Protein AF-A0A930DS20-F1 (afdb_monomer_lite)

InterPro domains:
  IPR003761 Exonuclease VII, small subunit [PF02609] (56-101)
  IPR037004 Exonuclease VII, small subunit superfamily [G3DSA:1.10.287.1040] (45-109)
  IPR037004 Exonuclease VII, small subunit superfamily [SSF116842] (46-108)

Sequence (109 aa):
MIEGKDEMPALGKDGQIEFASKENAGKPEKKVKAEKVENSEKNEKSDKKKDLSEIFTDLDSLLQKMEGEESLEKSFAIYEKAVALLKEANSSIDRIEKQVRILDGEEGK

Radius of gyration: 30.23 Å; chains: 1; bounding box: 46×56×97 Å

Organism: NCBI:txid1501329

Structure (mmCIF, N/CA/C/O backbone):
data_AF-A0A930DS20-F1
#
_entry.id   AF-A0A930DS20-F1
#
loop_
_atom_site.group_PDB
_atom_site.id
_atom_site.type_symbol
_atom_site.label_atom_id
_atom_site.label_alt_id
_atom_site.label_comp_id
_atom_site.label_asym_id
_atom_site.label_entity_id
_atom_site.label_seq_id
_atom_site.pdbx_PDB_ins_code
_atom_site.Cartn_x
_atom_site.Cartn_y
_atom_site.Cartn_z
_atom_site.occupancy
_atom_site.B_iso_or_equiv
_atom_site.auth_seq_id
_atom_site.auth_comp_id
_atom_site.auth_asym_id
_atom_site.auth_atom_id
_atom_site.pdbx_PDB_model_num
ATOM 1 N N . MET A 1 1 ? -14.203 -8.789 73.555 1.00 38.97 1 MET A N 1
ATOM 2 C CA . MET A 1 1 ? -13.373 -9.009 72.351 1.00 38.97 1 MET A CA 1
ATOM 3 C C . MET A 1 1 ? -14.346 -9.137 71.184 1.00 38.97 1 MET A C 1
ATOM 5 O O . MET A 1 1 ? -15.207 -9.996 71.270 1.00 38.97 1 MET A O 1
ATOM 9 N N . ILE A 1 2 ? -14.518 -8.052 70.416 1.00 44.81 2 ILE A N 1
ATOM 10 C CA . ILE A 1 2 ? -14.061 -7.894 69.011 1.00 44.81 2 ILE A CA 1
ATOM 11 C C . ILE A 1 2 ? -14.860 -8.843 68.092 1.00 44.81 2 ILE A C 1
ATOM 13 O O . ILE A 1 2 ? -14.646 -10.045 68.139 1.00 44.81 2 ILE A O 1
ATOM 17 N N . GLU A 1 3 ? -15.980 -8.396 67.514 1.00 39.81 3 GLU A N 1
ATOM 18 C CA . GLU A 1 3 ? -16.103 -7.755 66.180 1.00 39.81 3 GLU A CA 1
ATOM 19 C C . GLU A 1 3 ? -15.699 -8.647 64.992 1.00 39.81 3 GLU A C 1
ATOM 21 O O . GLU A 1 3 ? -14.528 -8.973 64.837 1.00 39.81 3 GLU A O 1
ATOM 26 N N . GLY A 1 4 ? -16.698 -8.947 64.148 1.00 51.59 4 GLY A N 1
ATOM 27 C CA . GLY A 1 4 ? -16.670 -8.846 62.681 1.00 51.59 4 GLY A CA 1
ATOM 28 C C . GLY A 1 4 ? -15.645 -9.651 61.875 1.00 51.59 4 GLY A C 1
ATOM 29 O O . GLY A 1 4 ? -14.443 -9.493 62.059 1.00 51.59 4 GLY A O 1
ATOM 30 N N . LYS A 1 5 ? -16.155 -10.416 60.897 1.00 47.44 5 LYS A N 1
ATOM 31 C CA . LYS A 1 5 ? -15.617 -10.662 59.534 1.00 47.44 5 LYS A CA 1
ATOM 32 C C . LYS A 1 5 ? -16.480 -11.768 58.911 1.00 47.44 5 LYS A C 1
ATOM 34 O O . LYS A 1 5 ? -16.469 -12.886 59.401 1.00 47.44 5 LYS A O 1
ATOM 39 N N . ASP A 1 6 ? -17.413 -11.473 58.005 1.00 53.69 6 ASP A N 1
ATOM 40 C CA . ASP A 1 6 ? -17.143 -11.256 56.574 1.00 53.69 6 ASP A CA 1
ATOM 41 C C . ASP A 1 6 ? -16.003 -12.150 56.074 1.00 53.69 6 ASP A C 1
ATOM 43 O O . ASP A 1 6 ? -14.865 -11.711 55.897 1.00 53.69 6 ASP A O 1
ATOM 47 N N . GLU A 1 7 ? -16.309 -13.435 55.885 1.00 42.12 7 GLU A N 1
ATOM 48 C CA . GLU A 1 7 ? -15.454 -14.324 55.107 1.00 42.12 7 GLU A CA 1
ATOM 49 C C . GLU A 1 7 ? -15.688 -14.056 53.617 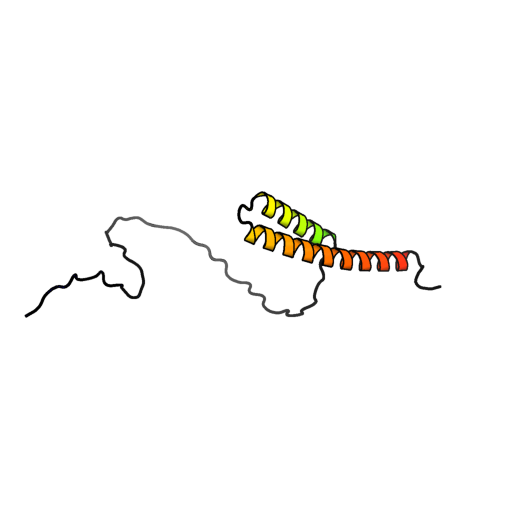1.00 42.12 7 GLU A C 1
ATOM 51 O O . GLU A 1 7 ? -16.741 -14.324 53.040 1.00 42.12 7 GLU A O 1
ATOM 56 N N . MET A 1 8 ? -14.667 -13.438 53.034 1.00 49.59 8 MET A N 1
ATOM 57 C CA . MET A 1 8 ? -14.536 -13.080 51.631 1.00 49.59 8 MET A CA 1
ATOM 58 C C . MET A 1 8 ? -14.396 -14.335 50.751 1.00 49.59 8 MET A C 1
ATOM 60 O O . MET A 1 8 ? -13.853 -15.346 51.205 1.00 49.59 8 MET A O 1
ATOM 64 N N . PRO A 1 9 ? -14.797 -14.277 49.468 1.00 52.38 9 PRO A N 1
ATOM 65 C CA . PRO A 1 9 ? -14.517 -15.346 48.517 1.00 52.38 9 PRO A CA 1
ATOM 66 C C . PRO A 1 9 ? -13.003 -15.557 48.362 1.00 52.38 9 PRO A C 1
ATOM 68 O O . PRO A 1 9 ? -12.250 -14.623 48.080 1.00 52.38 9 PRO A O 1
ATOM 71 N N . ALA A 1 10 ? -12.557 -16.803 48.526 1.00 49.06 10 ALA A N 1
ATOM 72 C CA . ALA A 1 10 ? -11.175 -17.195 48.289 1.00 49.06 10 ALA A CA 1
ATOM 73 C C . ALA A 1 10 ? -10.929 -17.423 46.788 1.00 49.06 10 ALA A C 1
ATOM 75 O O . ALA A 1 10 ? -11.528 -18.298 46.163 1.00 49.06 10 ALA A O 1
ATOM 76 N N . LEU A 1 11 ? -10.009 -16.639 46.224 1.00 41.69 11 LEU A N 1
ATOM 77 C CA . LEU A 1 11 ? -9.434 -16.833 44.894 1.00 41.69 11 LEU A CA 1
ATOM 78 C C . LEU A 1 11 ? -8.535 -18.080 44.895 1.00 41.69 11 LEU A C 1
ATOM 80 O O . LEU A 1 11 ? -7.451 -18.081 45.483 1.00 41.69 11 LEU A O 1
ATOM 84 N N . GLY A 1 12 ? -8.978 -19.138 44.215 1.00 51.06 12 GLY A N 1
ATOM 85 C CA . GLY A 1 12 ? -8.105 -20.233 43.794 1.00 51.06 12 GLY A CA 1
ATOM 86 C C . GLY A 1 12 ? -7.086 -19.731 42.768 1.00 51.06 12 GLY A C 1
ATOM 87 O O . GLY A 1 12 ? -7.400 -18.878 41.939 1.00 51.06 12 GLY A O 1
ATOM 88 N N . LYS A 1 13 ? -5.857 -20.248 42.824 1.00 54.00 13 LYS A N 1
ATOM 89 C CA . LYS A 1 13 ? -4.716 -19.751 42.033 1.00 54.00 13 LYS A CA 1
ATOM 90 C C . LYS A 1 13 ? -4.813 -19.987 40.521 1.00 54.00 13 LYS A C 1
ATOM 92 O O . LYS A 1 13 ? -3.966 -19.477 39.798 1.00 54.00 13 LYS A O 1
ATOM 97 N N . ASP A 1 14 ? -5.870 -20.640 40.040 1.00 61.28 14 ASP A N 1
ATOM 98 C CA . ASP A 1 14 ? -5.984 -21.031 38.632 1.00 61.28 14 ASP A CA 1
ATOM 99 C C . ASP A 1 14 ? -7.266 -20.493 37.961 1.00 61.28 14 ASP A C 1
ATOM 101 O O . ASP A 1 14 ? -7.591 -20.863 36.838 1.00 61.28 14 ASP A O 1
ATOM 105 N N . GLY A 1 15 ? -7.999 -19.590 38.626 1.00 58.50 15 GLY A N 1
ATOM 106 C CA . GLY A 1 15 ? -9.014 -18.749 37.976 1.00 58.50 15 GLY A CA 1
ATOM 107 C C . GLY A 1 15 ? -10.217 -19.456 37.333 1.00 58.50 15 GLY A C 1
ATOM 108 O O . GLY A 1 15 ? -10.905 -18.823 36.537 1.00 58.50 15 GLY A O 1
ATOM 109 N N . GLN A 1 16 ? -10.514 -20.718 37.664 1.00 54.88 16 GLN A N 1
ATOM 110 C CA . GLN A 1 16 ? -11.731 -21.401 37.206 1.00 54.88 16 GLN A CA 1
ATOM 111 C C . GLN A 1 16 ? -12.571 -21.907 38.378 1.00 54.88 16 GLN A C 1
ATOM 113 O O . GLN A 1 16 ? -12.089 -22.613 39.263 1.00 54.88 16 GLN A O 1
ATOM 118 N N . ILE A 1 17 ? -13.852 -21.539 38.347 1.00 45.81 17 ILE A N 1
ATOM 119 C CA . ILE A 1 17 ? -14.918 -22.116 39.161 1.00 45.81 17 ILE A CA 1
ATOM 120 C C . ILE A 1 17 ? -15.804 -22.886 38.180 1.00 45.81 17 ILE A C 1
ATOM 122 O O . ILE A 1 17 ? -16.611 -22.272 37.492 1.00 45.81 17 ILE A O 1
ATOM 126 N N . GLU A 1 18 ? -15.668 -24.210 38.102 1.00 39.03 18 GLU A N 1
ATOM 127 C CA . GLU A 1 18 ? -16.660 -25.057 37.433 1.00 39.03 18 GLU A CA 1
ATOM 128 C C . GLU A 1 18 ? -16.951 -26.318 38.250 1.00 39.03 18 GLU A C 1
ATOM 130 O O . GLU A 1 18 ? -16.062 -27.034 38.715 1.00 39.03 18 GLU A O 1
ATOM 135 N N . PHE A 1 19 ? -18.248 -26.542 38.456 1.00 42.25 19 PHE A N 1
ATOM 136 C CA . PHE A 1 19 ? -18.828 -27.615 39.247 1.00 42.25 19 PHE A CA 1
ATOM 137 C C . PHE A 1 19 ? -18.933 -28.890 38.403 1.00 42.25 19 PHE A C 1
ATOM 139 O O . PHE A 1 19 ? -19.590 -28.910 37.365 1.00 42.25 19 PHE A O 1
ATOM 146 N N . ALA A 1 20 ? -18.322 -29.980 38.864 1.00 40.09 20 ALA A N 1
ATOM 147 C CA . ALA A 1 20 ? -18.426 -31.280 38.213 1.00 40.09 20 ALA A CA 1
ATOM 148 C C . ALA A 1 20 ? -19.806 -31.928 38.447 1.00 40.09 20 ALA A C 1
ATOM 150 O O . ALA A 1 20 ? -20.276 -32.035 39.581 1.00 40.09 20 ALA A O 1
ATOM 151 N N . SER A 1 21 ? -20.428 -32.449 37.386 1.00 49.22 21 SER A N 1
ATOM 152 C CA . SER A 1 21 ? -21.496 -33.457 37.465 1.00 49.22 21 SER A CA 1
ATOM 153 C C . SER A 1 21 ? -21.379 -34.478 36.326 1.00 49.22 21 SER A C 1
ATOM 155 O O . SER A 1 21 ? -20.911 -34.172 35.233 1.00 49.22 21 SER A O 1
ATOM 157 N N . LYS A 1 22 ? -21.717 -35.727 36.660 1.00 40.00 22 LYS A N 1
ATOM 158 C CA . LYS A 1 22 ? -21.364 -37.004 36.012 1.00 40.00 22 LYS A CA 1
ATOM 159 C C . LYS A 1 22 ? -22.316 -37.450 34.877 1.00 40.00 22 LYS A C 1
ATOM 161 O O . LYS A 1 22 ? -23.522 -37.320 35.019 1.00 40.00 22 LYS A O 1
ATOM 166 N N . GLU A 1 23 ? -21.719 -38.146 33.892 1.00 34.50 23 GLU A N 1
ATOM 167 C CA . GLU A 1 23 ? -22.155 -39.418 33.249 1.00 34.50 23 GLU A CA 1
ATOM 168 C C . GLU A 1 23 ? -23.274 -39.449 32.170 1.00 34.50 23 GLU A C 1
ATOM 170 O O . GLU A 1 23 ? -24.454 -39.336 32.486 1.00 34.50 23 GLU A O 1
ATOM 175 N N . ASN A 1 24 ? -22.912 -39.788 30.911 1.00 33.56 24 ASN A N 1
ATOM 176 C CA . ASN A 1 24 ? -23.293 -41.059 30.241 1.00 33.56 24 ASN A CA 1
ATOM 177 C C . ASN A 1 24 ? -22.664 -41.278 28.830 1.00 33.56 24 ASN A C 1
ATOM 179 O O . ASN A 1 24 ? -22.735 -40.424 27.956 1.00 33.56 24 ASN A O 1
ATOM 183 N N . ALA A 1 25 ? -22.066 -42.470 28.676 1.00 33.81 25 ALA A N 1
ATOM 184 C CA . ALA A 1 25 ? -21.904 -43.397 27.534 1.00 33.81 25 ALA A CA 1
ATOM 185 C C . ALA A 1 25 ? -21.830 -42.964 26.036 1.00 33.81 25 ALA A C 1
ATOM 187 O O . ALA A 1 25 ? -22.776 -42.411 25.492 1.00 33.81 25 ALA A O 1
ATOM 188 N N . GLY A 1 26 ? -20.815 -43.499 25.311 1.00 31.36 26 GLY A N 1
ATOM 189 C CA . GLY A 1 26 ? -21.091 -44.242 24.054 1.00 31.36 26 GLY A CA 1
ATOM 190 C C . GLY A 1 26 ? -20.319 -43.997 22.728 1.00 31.36 26 GLY A C 1
ATOM 191 O O . GLY A 1 26 ? -20.980 -43.744 21.737 1.00 31.36 26 GLY A O 1
ATOM 192 N N . LYS A 1 27 ? -18.990 -44.251 22.676 1.00 38.38 27 LYS A N 1
ATOM 193 C CA . LYS A 1 27 ? -18.198 -44.939 21.588 1.00 38.38 27 LYS A CA 1
ATOM 194 C C . LYS A 1 27 ? -18.127 -44.357 20.119 1.00 38.38 27 LYS A C 1
ATOM 196 O O . LYS A 1 27 ? -18.841 -43.422 19.813 1.00 38.38 27 LYS A O 1
ATOM 201 N N . PRO A 1 28 ? -17.200 -44.815 19.221 1.00 47.06 28 PRO A N 1
ATOM 202 C CA . PRO A 1 28 ? -16.038 -44.038 18.725 1.00 47.06 28 PRO A CA 1
ATOM 203 C C . PRO A 1 28 ? -15.844 -44.072 17.170 1.00 47.06 28 PRO A C 1
ATOM 205 O O . PRO A 1 28 ? -16.766 -44.449 16.461 1.00 47.06 28 PRO A O 1
ATOM 208 N N . GLU A 1 29 ? -14.606 -43.798 16.690 1.00 29.38 29 GLU A N 1
ATOM 209 C CA . GLU A 1 29 ? -14.014 -44.022 15.330 1.00 29.38 29 GLU A CA 1
ATOM 210 C C . GLU A 1 29 ? -13.950 -42.752 14.431 1.00 29.38 29 GLU A C 1
ATOM 212 O O . GLU A 1 29 ? -14.931 -42.040 14.327 1.00 29.38 29 GLU A O 1
ATOM 217 N N . LYS A 1 30 ? -12.876 -42.338 13.721 1.00 35.72 30 LYS A N 1
ATOM 218 C CA . LYS A 1 30 ? -11.559 -42.896 13.337 1.00 35.72 30 LYS A CA 1
ATOM 219 C C . LYS A 1 30 ? -10.709 -41.799 12.634 1.00 35.72 30 LYS A C 1
ATOM 221 O O . LYS A 1 30 ? -11.238 -41.116 11.773 1.00 35.72 30 LYS A O 1
ATOM 226 N N . LYS A 1 31 ? -9.414 -41.707 13.006 1.00 35.53 31 LYS A N 1
ATOM 227 C CA . LYS A 1 31 ? -8.149 -41.431 12.243 1.00 35.53 31 LYS A CA 1
ATOM 228 C C . LYS A 1 31 ? -8.219 -40.518 10.987 1.00 35.53 31 LYS A C 1
ATOM 230 O O . LYS A 1 31 ? -9.055 -40.734 10.130 1.00 35.53 31 LYS A O 1
ATOM 235 N N . VAL A 1 32 ? -7.296 -39.575 10.745 1.00 39.28 32 VAL A N 1
ATOM 236 C CA . VAL A 1 32 ? -5.903 -39.772 10.250 1.00 39.28 32 VAL A CA 1
ATOM 237 C C . VAL A 1 32 ? -5.178 -38.400 10.301 1.00 39.28 32 VAL A C 1
ATOM 239 O O . VAL A 1 32 ? -5.665 -37.437 9.728 1.00 39.28 32 VAL A O 1
ATOM 242 N N . LYS A 1 33 ? -4.171 -38.203 11.168 1.00 38.06 33 LYS A N 1
ATOM 243 C CA . LYS A 1 33 ? -2.723 -38.028 10.872 1.00 38.06 33 LYS A CA 1
ATOM 244 C C . LYS A 1 33 ? -2.329 -37.477 9.484 1.00 38.06 33 LYS A C 1
ATOM 246 O O . LYS A 1 33 ? -2.310 -38.234 8.523 1.00 38.06 33 LYS A O 1
ATOM 251 N N . ALA A 1 34 ? -1.779 -36.264 9.443 1.00 38.88 34 ALA A N 1
ATOM 252 C CA . ALA A 1 34 ? -0.634 -35.952 8.584 1.00 38.88 34 ALA A CA 1
ATOM 253 C C . ALA A 1 34 ? 0.271 -34.935 9.292 1.00 38.88 34 ALA A C 1
ATOM 255 O O . ALA A 1 34 ? -0.164 -33.871 9.719 1.00 38.88 34 ALA A O 1
ATOM 256 N N . GLU A 1 35 ? 1.514 -35.353 9.472 1.00 31.67 35 GLU A N 1
ATOM 257 C CA . GLU A 1 35 ? 2.627 -34.666 10.111 1.00 31.67 35 GLU A CA 1
ATOM 258 C C . GLU A 1 35 ? 3.456 -33.969 9.018 1.00 31.67 35 GLU A C 1
ATOM 260 O O . GLU A 1 35 ? 3.568 -34.508 7.919 1.00 31.67 35 GLU A O 1
ATOM 265 N N . LYS A 1 36 ? 4.094 -32.849 9.386 1.00 33.41 36 LYS A N 1
ATOM 266 C CA . LYS A 1 36 ? 5.372 -32.341 8.854 1.00 33.41 36 LYS A CA 1
ATOM 267 C C . LYS A 1 36 ? 5.408 -31.863 7.396 1.00 33.41 36 LYS A C 1
ATOM 269 O O . LYS A 1 36 ? 5.421 -32.676 6.488 1.00 33.41 36 LYS A O 1
ATOM 274 N N . VAL A 1 37 ? 5.642 -30.558 7.207 1.00 37.00 37 VAL A N 1
ATOM 275 C CA . VAL A 1 37 ? 6.984 -30.069 6.820 1.00 37.00 37 VAL A CA 1
ATOM 276 C C . VAL A 1 37 ? 7.190 -28.657 7.386 1.00 37.00 37 VAL A C 1
ATOM 278 O O . VAL A 1 37 ? 6.680 -27.673 6.857 1.00 37.00 37 VAL A O 1
ATOM 281 N N . GLU A 1 38 ? 7.939 -28.566 8.483 1.00 38.59 38 GLU A N 1
ATOM 282 C CA . GLU A 1 38 ? 8.699 -27.362 8.819 1.00 38.59 38 GLU A CA 1
ATOM 283 C C . GLU A 1 38 ? 9.804 -27.217 7.769 1.00 38.59 38 GLU A C 1
ATOM 285 O O . GLU A 1 38 ? 10.618 -28.127 7.605 1.00 38.59 38 GLU A O 1
ATOM 290 N N . ASN A 1 39 ? 9.833 -26.091 7.059 1.00 36.78 39 ASN A N 1
ATOM 291 C CA . ASN A 1 39 ? 11.038 -25.647 6.374 1.00 36.78 39 ASN A CA 1
ATOM 292 C C . ASN A 1 39 ? 11.384 -24.252 6.883 1.00 36.78 39 ASN A C 1
ATOM 294 O O . ASN A 1 39 ? 10.909 -23.229 6.390 1.00 36.78 39 ASN A O 1
ATOM 298 N N . SER A 1 40 ? 12.169 -24.265 7.950 1.00 41.19 40 SER A N 1
ATOM 299 C CA . SER A 1 40 ? 12.963 -23.155 8.431 1.00 41.19 40 SER A CA 1
ATOM 300 C C . SER A 1 40 ? 14.072 -22.821 7.427 1.00 41.19 40 SER A C 1
ATOM 302 O O . SER A 1 40 ? 14.622 -23.704 6.779 1.00 41.19 40 SER A O 1
ATOM 304 N N . GLU A 1 41 ? 14.429 -21.536 7.408 1.0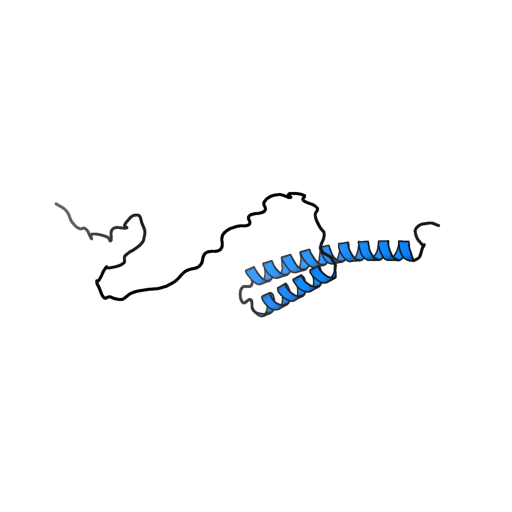0 43.19 41 GLU A N 1
ATOM 305 C CA . GLU A 1 41 ? 15.652 -20.955 6.837 1.00 43.19 41 GLU A CA 1
ATOM 306 C C . GLU A 1 41 ? 15.629 -20.576 5.346 1.00 43.19 41 GLU A C 1
ATOM 308 O O . GLU A 1 41 ? 16.186 -21.238 4.477 1.00 43.19 41 GLU A O 1
ATOM 313 N N . LYS A 1 42 ? 15.157 -19.349 5.089 1.00 34.94 42 LYS A N 1
ATOM 314 C CA . LYS A 1 42 ? 16.055 -18.354 4.486 1.00 34.94 42 LYS A CA 1
ATOM 315 C C . LYS A 1 42 ? 15.730 -16.951 4.994 1.00 34.94 42 LYS A C 1
ATOM 317 O O . LYS A 1 42 ? 14.898 -16.231 4.451 1.00 34.94 42 LYS A O 1
ATOM 322 N N . ASN A 1 43 ? 16.401 -16.582 6.082 1.00 39.91 43 ASN A N 1
ATOM 323 C CA . ASN A 1 43 ? 16.559 -15.200 6.510 1.00 39.91 43 ASN A CA 1
ATOM 324 C C . ASN A 1 43 ? 17.521 -14.513 5.533 1.00 39.91 43 ASN A C 1
ATOM 326 O O . ASN A 1 43 ? 18.711 -14.380 5.786 1.00 39.91 43 ASN A O 1
ATOM 330 N N . GLU A 1 44 ? 16.989 -14.125 4.382 1.00 39.00 44 GLU A N 1
ATOM 331 C CA . GLU A 1 44 ? 17.535 -13.044 3.582 1.00 39.00 44 GLU A CA 1
ATOM 332 C C . GLU A 1 44 ? 16.474 -11.952 3.640 1.00 39.00 44 GLU A C 1
ATOM 334 O O . GLU A 1 44 ? 15.472 -12.015 2.926 1.00 39.00 44 GLU A O 1
ATOM 339 N N . LYS A 1 45 ? 16.672 -10.958 4.519 1.00 39.72 45 LYS A N 1
ATOM 340 C CA . LYS A 1 45 ? 16.003 -9.651 4.432 1.00 39.72 45 LYS A CA 1
ATOM 341 C C . LYS A 1 45 ? 16.446 -8.961 3.139 1.00 39.72 45 LYS A C 1
ATOM 343 O O . LYS A 1 45 ? 17.150 -7.960 3.140 1.00 39.72 45 LYS A O 1
ATOM 348 N N . SER A 1 46 ? 16.069 -9.548 2.013 1.00 43.66 46 SER A N 1
ATOM 349 C CA . SER A 1 46 ? 15.765 -8.785 0.827 1.00 43.66 46 SER A CA 1
ATOM 350 C C . SER A 1 46 ? 14.460 -8.083 1.167 1.00 43.66 46 SER A C 1
ATOM 352 O O . SER A 1 46 ? 13.412 -8.720 1.251 1.00 43.66 46 SER A O 1
ATOM 354 N N . ASP A 1 47 ? 14.536 -6.788 1.467 1.00 51.38 47 ASP A N 1
ATOM 355 C CA . ASP A 1 47 ? 13.383 -5.898 1.383 1.00 51.38 47 ASP A CA 1
ATOM 356 C C . ASP A 1 47 ? 12.883 -5.962 -0.066 1.00 51.38 47 ASP A C 1
ATOM 358 O O . ASP A 1 47 ? 13.247 -5.145 -0.918 1.00 51.38 47 ASP A O 1
ATOM 362 N N . LYS A 1 48 ? 12.107 -7.002 -0.385 1.00 61.72 48 LYS A N 1
ATOM 363 C CA . LYS A 1 48 ? 11.298 -7.049 -1.593 1.00 61.72 48 LYS A CA 1
ATOM 364 C C . LYS A 1 48 ? 10.275 -5.942 -1.420 1.00 61.72 48 LYS A C 1
ATOM 366 O O . LYS A 1 48 ? 9.249 -6.133 -0.777 1.00 61.72 48 LYS A O 1
ATOM 371 N N . LYS A 1 49 ? 10.632 -4.755 -1.910 1.00 78.38 49 LYS A N 1
ATOM 372 C CA . LYS A 1 49 ? 9.691 -3.645 -2.022 1.00 78.38 49 LYS A CA 1
ATOM 373 C C . LYS A 1 49 ? 8.510 -4.139 -2.843 1.00 78.38 49 LYS A C 1
ATOM 375 O O . LYS A 1 49 ? 8.739 -4.810 -3.850 1.00 78.38 49 LYS A O 1
ATOM 380 N N . LYS A 1 50 ? 7.303 -3.821 -2.394 1.00 86.00 50 LYS A N 1
ATOM 381 C CA . LYS A 1 50 ? 6.085 -4.284 -3.045 1.00 86.00 50 LYS A CA 1
ATOM 382 C C . LYS A 1 50 ? 5.974 -3.700 -4.444 1.00 86.00 50 LYS A C 1
ATOM 384 O O . LYS A 1 50 ? 6.394 -2.561 -4.696 1.00 86.00 50 LYS A O 1
ATOM 389 N N . ASP A 1 51 ? 5.379 -4.472 -5.340 1.00 91.56 51 ASP A N 1
ATOM 390 C CA . ASP A 1 51 ? 5.014 -3.959 -6.653 1.00 91.56 51 ASP A CA 1
ATOM 391 C C . ASP A 1 51 ? 3.801 -3.028 -6.540 1.00 91.56 51 ASP A C 1
ATOM 393 O O . ASP A 1 51 ? 2.992 -3.119 -5.614 1.00 91.56 51 ASP A O 1
ATOM 397 N N . LEU A 1 52 ? 3.661 -2.104 -7.495 1.00 94.25 52 LEU A N 1
ATOM 398 C CA . LEU A 1 52 ? 2.606 -1.086 -7.454 1.00 94.25 52 LEU A CA 1
ATOM 399 C C . LEU A 1 52 ? 1.191 -1.697 -7.381 1.00 94.25 52 LEU A C 1
ATOM 401 O O . LEU A 1 52 ? 0.323 -1.166 -6.692 1.00 94.25 52 LEU A O 1
ATOM 405 N N . SER A 1 53 ? 0.963 -2.835 -8.043 1.00 94.06 53 SER A N 1
ATOM 406 C CA . SER A 1 53 ? -0.314 -3.562 -7.997 1.00 94.06 53 SER A CA 1
ATOM 407 C C . SER A 1 53 ? -0.614 -4.170 -6.624 1.00 94.06 53 SER A C 1
ATOM 409 O O . SER A 1 53 ? -1.760 -4.135 -6.173 1.00 94.06 53 SER A O 1
ATOM 411 N N . GLU A 1 54 ? 0.400 -4.701 -5.939 1.00 95.50 54 GLU A N 1
ATOM 412 C CA . GLU A 1 54 ? 0.257 -5.226 -4.578 1.00 95.50 54 GLU A CA 1
ATOM 413 C C . GLU A 1 54 ? -0.082 -4.093 -3.605 1.00 95.50 54 GLU A C 1
ATOM 415 O O . GLU A 1 54 ? -0.965 -4.238 -2.763 1.00 95.50 54 GLU A O 1
ATOM 420 N N . ILE A 1 55 ? 0.560 -2.931 -3.771 1.00 96.44 55 ILE A N 1
ATOM 421 C CA . ILE A 1 55 ? 0.297 -1.746 -2.948 1.00 96.44 55 ILE A CA 1
ATOM 422 C C . ILE A 1 55 ? -1.154 -1.279 -3.100 1.00 96.44 55 ILE A C 1
ATOM 424 O O . ILE A 1 55 ? -1.806 -0.995 -2.095 1.00 96.44 55 ILE A O 1
ATOM 428 N N . PHE A 1 56 ? -1.686 -1.227 -4.325 1.00 96.56 56 PHE A N 1
ATOM 429 C CA . PHE A 1 56 ? -3.095 -0.880 -4.537 1.00 96.56 56 PHE A CA 1
ATOM 430 C C . PHE A 1 56 ? -4.053 -1.922 -3.959 1.00 96.56 56 PHE A C 1
ATOM 432 O O . PHE A 1 56 ? -5.031 -1.550 -3.319 1.00 96.56 56 PHE A O 1
ATOM 439 N N . THR A 1 57 ? -3.729 -3.210 -4.084 1.00 97.81 57 THR A N 1
ATOM 440 C CA . THR A 1 57 ? -4.528 -4.286 -3.475 1.00 97.81 57 THR A CA 1
ATOM 441 C C . THR A 1 57 ? -4.603 -4.131 -1.950 1.00 97.81 57 THR A C 1
ATOM 443 O O . THR A 1 57 ? -5.667 -4.283 -1.345 1.00 97.81 57 THR A O 1
ATOM 446 N N . ASP A 1 58 ? -3.484 -3.781 -1.313 1.00 97.25 58 ASP A N 1
ATOM 447 C CA . ASP A 1 58 ? -3.442 -3.515 0.125 1.00 97.25 58 ASP A CA 1
ATOM 448 C C . ASP A 1 58 ? -4.233 -2.252 0.503 1.00 97.25 58 ASP A C 1
ATOM 450 O O . ASP A 1 58 ? -4.918 -2.246 1.529 1.00 97.25 58 ASP A O 1
ATOM 454 N N . LEU A 1 59 ? -4.168 -1.194 -0.313 1.00 97.50 59 LEU A N 1
ATOM 455 C CA . LEU A 1 59 ? -4.945 0.033 -0.113 1.00 97.50 59 LEU A CA 1
ATOM 456 C C . LEU A 1 59 ? -6.454 -0.228 -0.196 1.00 97.50 59 LEU A C 1
ATOM 458 O O . LEU A 1 59 ? -7.180 0.223 0.689 1.00 97.50 59 LEU A O 1
ATOM 462 N N . ASP A 1 60 ? -6.917 -1.009 -1.174 1.00 97.25 60 ASP A N 1
ATOM 463 C CA . ASP A 1 60 ? -8.325 -1.409 -1.292 1.00 97.25 60 ASP A CA 1
ATOM 464 C C . ASP A 1 60 ? -8.774 -2.218 -0.066 1.00 97.25 60 ASP A C 1
ATOM 466 O O . ASP A 1 60 ? -9.845 -1.984 0.501 1.00 97.25 60 ASP A O 1
ATOM 470 N N . SER A 1 61 ? -7.916 -3.123 0.423 1.00 96.38 61 SER A N 1
ATOM 471 C CA . SER A 1 61 ? -8.173 -3.875 1.656 1.00 96.38 61 SER A CA 1
ATOM 472 C C . SER A 1 61 ? -8.302 -2.965 2.882 1.00 96.38 61 SER A C 1
ATOM 474 O O . SER A 1 61 ? -9.141 -3.208 3.752 1.00 96.38 61 SER A O 1
ATOM 476 N N . LEU A 1 62 ? -7.462 -1.931 2.988 1.00 95.88 62 LEU A N 1
ATOM 477 C CA . LEU A 1 62 ? -7.547 -0.946 4.068 1.00 95.88 62 LEU A CA 1
ATOM 478 C C . LEU A 1 62 ? -8.809 -0.090 3.956 1.00 95.88 62 LEU A C 1
ATOM 480 O O . LEU A 1 62 ? -9.447 0.149 4.980 1.00 95.88 62 LEU A O 1
ATOM 484 N N . LEU A 1 63 ? -9.190 0.319 2.745 1.00 93.88 63 LEU A N 1
ATOM 485 C CA . LEU A 1 63 ? -10.407 1.089 2.506 1.00 93.88 63 LEU A CA 1
ATOM 486 C C . LEU A 1 63 ? -11.647 0.301 2.944 1.00 93.88 63 LEU A C 1
ATOM 488 O O . LEU A 1 63 ? -12.426 0.795 3.755 1.00 93.88 63 LEU A O 1
ATOM 492 N N . GLN A 1 64 ? -11.761 -0.964 2.531 1.00 95.06 64 GLN A N 1
ATOM 493 C CA . GLN A 1 64 ? -12.867 -1.834 2.941 1.00 95.06 64 GLN A CA 1
ATOM 494 C C . GLN A 1 64 ? -12.920 -2.034 4.468 1.00 95.06 64 GLN A C 1
ATOM 496 O O . GLN A 1 64 ? -13.995 -2.112 5.058 1.00 95.06 64 GLN A O 1
ATOM 501 N N . LYS A 1 65 ? -11.760 -2.116 5.137 1.00 93.62 65 LYS A N 1
ATOM 502 C CA . LYS A 1 65 ? -11.700 -2.196 6.609 1.00 93.62 65 LYS A CA 1
ATOM 503 C C . LYS A 1 65 ? -12.154 -0.900 7.273 1.00 93.62 65 LYS A C 1
ATOM 505 O O . LYS A 1 65 ? -12.763 -0.960 8.334 1.00 93.62 65 LYS A O 1
ATOM 510 N N . M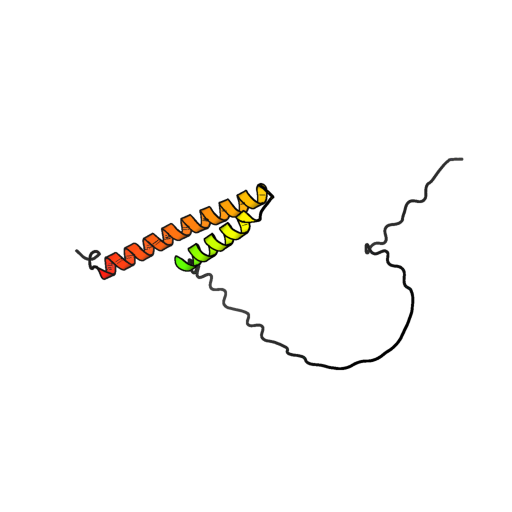ET A 1 66 ? -11.851 0.246 6.669 1.00 92.25 66 MET A N 1
ATOM 511 C CA . MET A 1 66 ? -12.220 1.557 7.197 1.00 92.25 66 MET A CA 1
ATOM 512 C C . MET A 1 66 ? -13.729 1.803 7.122 1.00 92.25 66 MET A C 1
ATOM 514 O O . MET A 1 66 ? -14.288 2.381 8.047 1.00 92.25 66 MET A O 1
ATOM 518 N N . GLU A 1 67 ? -14.396 1.330 6.066 1.00 89.56 67 GLU A N 1
ATOM 519 C CA . GLU A 1 67 ? -15.851 1.469 5.892 1.00 89.56 67 GLU A CA 1
ATOM 520 C C . GLU A 1 67 ? -16.668 0.791 7.005 1.00 89.56 67 GLU A C 1
ATOM 522 O O . GLU A 1 67 ? -17.795 1.201 7.275 1.00 89.56 67 GLU A O 1
ATOM 527 N N . GLY A 1 68 ? -16.105 -0.227 7.663 1.00 88.25 68 GLY A N 1
ATOM 528 C CA . GLY A 1 68 ? -16.741 -0.950 8.766 1.00 88.25 68 GLY A CA 1
ATOM 529 C C . GLY A 1 68 ? -16.221 -0.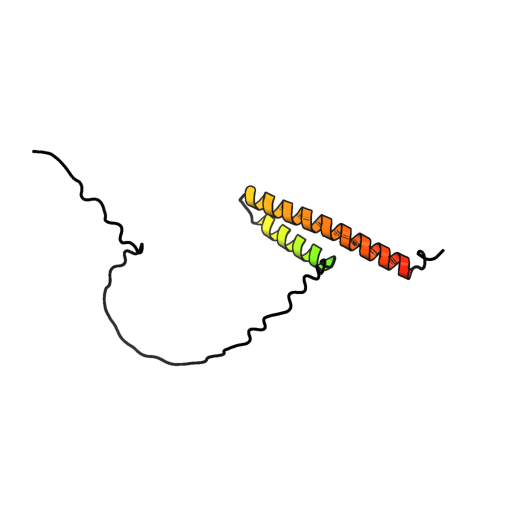597 10.162 1.00 88.25 68 GLY A C 1
ATOM 530 O O . GLY A 1 68 ? -16.601 -1.270 11.118 1.00 88.25 68 GLY A O 1
ATOM 531 N N . GLU A 1 69 ? -15.326 0.385 10.304 1.00 91.81 69 GLU A N 1
ATOM 532 C CA . GLU A 1 69 ? -14.683 0.689 11.586 1.00 91.81 69 GLU A CA 1
ATOM 533 C C . GLU A 1 69 ? -15.374 1.846 12.322 1.00 91.81 69 GLU A C 1
ATOM 535 O O . GLU A 1 69 ? -15.393 2.986 11.863 1.00 91.81 69 GLU A O 1
ATOM 540 N N . GLU A 1 70 ? -15.906 1.560 13.511 1.00 89.00 70 GLU A N 1
ATOM 541 C CA . GLU A 1 70 ? -16.598 2.548 14.352 1.00 89.00 70 GLU A CA 1
ATOM 542 C C . GLU A 1 70 ? -15.641 3.276 15.314 1.00 89.00 70 GLU A C 1
ATOM 544 O O . GLU A 1 70 ? -15.957 4.347 15.836 1.00 89.00 70 GLU A O 1
ATOM 549 N N . SER A 1 71 ? -14.449 2.717 15.559 1.00 95.44 71 SER A N 1
ATOM 550 C CA . SER A 1 71 ? -13.447 3.318 16.439 1.00 95.44 71 SER A CA 1
ATOM 551 C C . SER A 1 71 ? -12.556 4.309 15.693 1.00 95.44 71 SER A C 1
ATOM 553 O O . SER A 1 71 ? -11.744 3.933 14.848 1.00 95.44 71 SER A O 1
ATOM 555 N N . LEU A 1 72 ? -12.613 5.580 16.099 1.00 93.81 72 LEU A N 1
ATOM 556 C CA . LEU A 1 72 ? -11.763 6.640 15.551 1.00 93.81 72 LEU A CA 1
ATOM 557 C C . LEU A 1 72 ? -10.259 6.325 15.664 1.00 93.81 72 LEU A C 1
ATOM 559 O O . LEU A 1 72 ? -9.502 6.596 14.736 1.00 93.81 72 LEU A O 1
ATOM 563 N N . GLU A 1 73 ? -9.820 5.723 16.772 1.00 95.00 73 GLU A N 1
ATOM 564 C CA . GLU A 1 73 ? -8.416 5.338 16.979 1.00 95.00 73 GLU A CA 1
ATOM 565 C C . GLU A 1 73 ? -7.950 4.304 15.949 1.00 95.00 73 GLU A C 1
ATOM 567 O O . GLU A 1 73 ? -6.864 4.423 15.378 1.00 95.00 73 GLU A O 1
ATOM 572 N N . LYS A 1 74 ? -8.791 3.308 15.656 1.00 93.25 74 LYS A N 1
ATOM 573 C CA . LYS A 1 74 ? -8.484 2.310 14.630 1.00 93.25 74 LYS A CA 1
ATOM 574 C C . LYS A 1 74 ? -8.551 2.906 13.227 1.00 93.25 74 LYS A C 1
ATOM 576 O O . LYS A 1 74 ? -7.693 2.582 12.409 1.00 93.25 74 LYS A O 1
ATOM 581 N N . SER A 1 75 ? -9.479 3.827 12.967 1.00 94.81 75 SER A N 1
ATOM 582 C CA . SER A 1 75 ? -9.531 4.581 11.710 1.00 94.81 75 SER A CA 1
ATOM 583 C C . SER 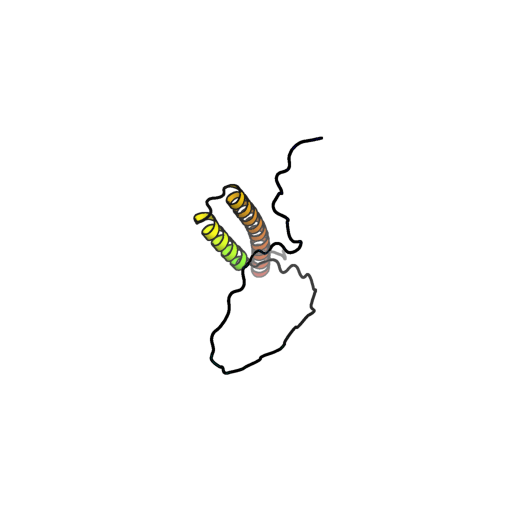A 1 75 ? -8.258 5.399 11.480 1.00 94.81 75 SER A C 1
ATOM 585 O O . SER A 1 75 ? -7.719 5.387 10.373 1.00 94.81 75 SER A O 1
ATOM 587 N N . PHE A 1 76 ? -7.702 6.028 12.521 1.00 95.94 76 PHE A N 1
ATOM 588 C CA . PHE A 1 76 ? -6.398 6.693 12.430 1.00 95.94 76 PHE A CA 1
ATOM 589 C C . PHE A 1 76 ? -5.265 5.714 12.120 1.00 95.94 76 PHE A C 1
ATOM 591 O O . PHE A 1 76 ? -4.440 5.998 11.253 1.00 95.94 76 PHE A O 1
ATOM 598 N N . ALA A 1 77 ? -5.241 4.545 12.764 1.00 95.81 77 ALA A N 1
ATOM 599 C CA . ALA A 1 77 ? -4.231 3.526 12.485 1.00 95.81 77 ALA A CA 1
ATOM 600 C C . ALA A 1 77 ? -4.331 2.973 11.049 1.00 95.81 77 ALA A C 1
ATOM 602 O O . ALA A 1 77 ? -3.312 2.681 10.420 1.00 95.81 77 ALA A O 1
ATOM 603 N N . ILE A 1 78 ? -5.546 2.819 10.510 1.00 96.19 78 ILE A N 1
ATOM 604 C CA . ILE A 1 78 ? -5.770 2.430 9.110 1.00 96.19 78 ILE A CA 1
ATOM 605 C C . ILE A 1 78 ? -5.274 3.531 8.169 1.00 96.19 78 ILE A C 1
ATOM 607 O O . ILE A 1 78 ? -4.535 3.240 7.228 1.00 96.19 78 ILE A O 1
ATOM 611 N N . TYR A 1 79 ? -5.616 4.789 8.450 1.00 96.06 79 TYR A N 1
ATOM 612 C CA . TYR A 1 79 ? -5.166 5.935 7.666 1.00 96.06 79 TYR A CA 1
ATOM 613 C C . TYR A 1 79 ? -3.637 6.057 7.642 1.00 96.06 79 TYR A C 1
ATOM 615 O O . TYR A 1 79 ? -3.049 6.215 6.574 1.00 96.06 79 TYR A O 1
ATOM 623 N N . GLU A 1 80 ? -2.969 5.923 8.790 1.00 96.88 80 GLU A N 1
ATOM 624 C CA . GLU A 1 80 ? -1.505 5.965 8.870 1.00 96.88 80 GLU A CA 1
ATOM 625 C C . GLU A 1 80 ? -0.862 4.889 7.982 1.00 96.88 80 GLU A C 1
ATOM 627 O O . GLU A 1 80 ? 0.071 5.172 7.223 1.00 96.88 80 GLU A O 1
ATOM 632 N N . LYS A 1 81 ? -1.413 3.669 8.005 1.00 96.94 81 LYS A N 1
ATOM 633 C CA . LYS A 1 81 ? -0.974 2.577 7.125 1.00 96.94 81 LYS A CA 1
ATOM 634 C C . LYS A 1 81 ? -1.209 2.898 5.651 1.00 96.94 81 LYS A C 1
ATOM 636 O O . LYS A 1 81 ? -0.319 2.655 4.840 1.00 96.94 81 LYS A O 1
ATOM 641 N N . ALA A 1 82 ? -2.361 3.470 5.302 1.00 96.94 82 ALA A N 1
ATOM 642 C CA . ALA A 1 82 ? -2.655 3.872 3.930 1.00 96.94 82 ALA A CA 1
ATOM 643 C C . ALA A 1 82 ? -1.665 4.942 3.436 1.00 96.94 82 ALA A C 1
ATOM 645 O O . ALA A 1 82 ? -1.125 4.830 2.338 1.00 96.94 82 ALA A O 1
ATOM 646 N N . VAL A 1 83 ? -1.332 5.929 4.273 1.00 97.12 83 VAL A N 1
ATOM 647 C CA . VAL A 1 83 ? -0.320 6.949 3.952 1.00 97.12 83 VAL A CA 1
ATOM 648 C C . VAL A 1 83 ? 1.066 6.328 3.753 1.00 97.12 83 VAL A C 1
ATOM 650 O O . VAL A 1 83 ? 1.800 6.743 2.855 1.00 97.12 83 VAL A O 1
ATOM 653 N N . ALA A 1 84 ? 1.443 5.336 4.562 1.00 96.75 84 ALA A N 1
ATOM 654 C CA . ALA A 1 84 ? 2.705 4.620 4.382 1.00 96.75 84 ALA A CA 1
ATOM 655 C C . ALA A 1 84 ? 2.753 3.873 3.037 1.00 96.75 84 ALA A C 1
ATOM 657 O O . ALA A 1 84 ? 3.738 3.997 2.309 1.00 96.75 84 ALA A O 1
ATOM 658 N N . LEU A 1 85 ? 1.671 3.180 2.670 1.00 96.94 85 LEU A N 1
ATOM 659 C CA . LEU A 1 85 ? 1.545 2.498 1.379 1.00 96.94 85 LEU A CA 1
ATOM 660 C C . LEU A 1 85 ? 1.595 3.475 0.198 1.00 96.94 85 LEU A C 1
ATOM 662 O O . LEU A 1 85 ? 2.284 3.209 -0.780 1.00 96.94 85 LEU A O 1
ATOM 666 N N . LEU A 1 86 ? 0.957 4.645 0.297 1.00 97.19 86 LEU A N 1
ATOM 667 C CA . LEU A 1 86 ? 1.033 5.678 -0.745 1.00 97.19 86 LEU A CA 1
ATOM 668 C C . LEU A 1 86 ? 2.466 6.193 -0.960 1.00 97.19 86 LEU A C 1
ATOM 670 O O . LEU A 1 86 ? 2.879 6.452 -2.090 1.00 97.19 86 LEU A O 1
ATOM 674 N N . LYS A 1 87 ? 3.265 6.305 0.107 1.00 96.00 87 LYS A N 1
ATOM 675 C CA . LYS A 1 87 ? 4.692 6.650 -0.018 1.00 96.00 87 LYS A CA 1
ATOM 676 C C . LYS A 1 87 ? 5.487 5.544 -0.714 1.00 96.00 87 LYS A C 1
ATOM 678 O O . LYS A 1 87 ? 6.394 5.837 -1.496 1.00 96.00 87 LYS A O 1
ATOM 683 N N . GLU A 1 88 ? 5.156 4.285 -0.439 1.00 95.50 88 GLU A N 1
ATOM 684 C CA . GLU A 1 88 ? 5.753 3.142 -1.130 1.00 95.50 88 GLU A CA 1
ATOM 685 C C . GLU A 1 88 ? 5.356 3.123 -2.614 1.00 95.50 88 GLU A C 1
ATOM 687 O O . GLU A 1 88 ? 6.219 2.910 -3.467 1.00 95.50 88 GLU A O 1
ATOM 692 N N . ALA A 1 89 ? 4.100 3.458 -2.937 1.00 95.94 89 ALA A N 1
ATOM 693 C CA . ALA A 1 89 ? 3.614 3.575 -4.310 1.00 95.94 89 ALA A CA 1
ATOM 694 C C . ALA A 1 89 ? 4.431 4.597 -5.107 1.00 95.94 89 ALA A C 1
ATOM 696 O O . ALA A 1 89 ? 4.900 4.272 -6.193 1.00 95.94 89 ALA A O 1
ATOM 697 N N . ASN A 1 90 ? 4.695 5.781 -4.539 1.00 95.25 90 ASN A N 1
ATOM 698 C CA . ASN A 1 90 ? 5.555 6.788 -5.175 1.00 95.25 90 ASN A CA 1
ATOM 699 C C . ASN A 1 90 ? 6.951 6.229 -5.485 1.00 95.25 90 ASN A C 1
ATOM 701 O O . ASN A 1 90 ? 7.449 6.375 -6.594 1.00 95.25 90 ASN A O 1
ATOM 705 N N . SER A 1 91 ? 7.549 5.499 -4.538 1.00 93.31 91 SER A N 1
ATOM 706 C CA . SER A 1 91 ? 8.853 4.858 -4.761 1.00 93.31 91 SER A CA 1
ATOM 707 C C . SER A 1 91 ? 8.810 3.774 -5.846 1.00 93.31 91 SER A C 1
ATOM 709 O O . SER A 1 91 ? 9.829 3.506 -6.484 1.00 93.31 91 SER A O 1
ATOM 711 N N . SER A 1 92 ? 7.669 3.101 -6.013 1.00 93.94 92 SER A N 1
ATOM 712 C CA . SER A 1 92 ? 7.448 2.103 -7.062 1.00 93.94 92 SER A CA 1
ATOM 713 C C . SER A 1 92 ? 7.290 2.773 -8.432 1.00 93.94 92 SER A C 1
ATOM 715 O O . SER A 1 92 ? 7.954 2.372 -9.386 1.00 93.94 92 SER A O 1
ATOM 717 N N . ILE A 1 93 ? 6.524 3.866 -8.506 1.00 95.44 93 ILE A N 1
ATOM 718 C CA . ILE A 1 93 ? 6.365 4.692 -9.711 1.00 95.44 93 ILE A CA 1
ATOM 719 C C . ILE A 1 93 ? 7.719 5.233 -10.172 1.00 95.44 93 ILE A C 1
ATOM 721 O O . ILE A 1 93 ? 8.084 5.012 -11.321 1.00 95.44 93 ILE A O 1
ATOM 725 N N . ASP A 1 94 ? 8.522 5.809 -9.274 1.00 94.25 94 ASP A N 1
ATOM 726 C CA . ASP A 1 94 ? 9.863 6.316 -9.606 1.00 94.25 94 ASP A CA 1
ATOM 727 C C . ASP A 1 94 ? 10.759 5.245 -10.257 1.00 94.25 94 ASP A C 1
ATOM 729 O O . ASP A 1 94 ? 11.619 5.537 -11.090 1.00 94.25 94 ASP A O 1
ATOM 733 N N . ARG A 1 95 ? 10.608 3.978 -9.850 1.00 93.12 95 ARG A N 1
ATOM 734 C CA . ARG A 1 95 ? 11.360 2.857 -10.434 1.00 93.12 95 ARG A CA 1
ATOM 735 C C . ARG A 1 95 ? 10.852 2.510 -11.821 1.00 93.12 95 ARG A C 1
ATOM 737 O O . ARG A 1 95 ? 11.670 2.296 -12.711 1.00 93.12 95 ARG A O 1
ATOM 744 N N . ILE A 1 96 ? 9.534 2.466 -11.987 1.00 93.44 96 ILE A N 1
ATOM 745 C CA . ILE A 1 96 ? 8.888 2.209 -13.274 1.00 93.44 96 ILE A CA 1
ATOM 746 C C . ILE A 1 96 ? 9.273 3.311 -14.267 1.00 93.44 96 ILE A C 1
ATOM 748 O O . ILE A 1 96 ? 9.705 3.001 -15.370 1.00 93.44 96 ILE A O 1
ATOM 752 N N . GLU A 1 97 ? 9.223 4.582 -13.867 1.00 94.06 97 GLU A N 1
ATOM 753 C CA . GLU A 1 97 ? 9.620 5.716 -14.709 1.00 94.06 97 GLU A CA 1
ATOM 754 C C . GLU A 1 97 ? 11.071 5.607 -15.190 1.00 94.06 97 GLU A C 1
ATOM 756 O O . GLU A 1 97 ? 11.350 5.802 -16.373 1.00 94.06 97 GLU A O 1
ATOM 761 N N . LYS A 1 98 ? 12.003 5.236 -14.302 1.00 92.88 98 LYS A N 1
ATOM 762 C CA . LYS A 1 98 ? 13.405 4.986 -14.682 1.00 92.88 98 LYS A CA 1
ATOM 763 C C . LYS A 1 98 ? 13.528 3.839 -15.679 1.00 92.88 98 LYS A C 1
ATOM 765 O O . LYS A 1 98 ? 14.245 3.958 -16.665 1.00 92.88 98 LYS A O 1
ATOM 770 N N . GLN A 1 99 ? 12.818 2.736 -15.446 1.00 90.94 99 GLN A N 1
ATOM 771 C CA . GLN A 1 99 ? 12.815 1.604 -16.373 1.00 90.94 99 GLN A CA 1
ATOM 772 C C . GLN A 1 99 ? 12.277 2.002 -17.751 1.00 90.94 99 GLN A C 1
ATOM 774 O O . GLN A 1 99 ? 12.866 1.615 -18.756 1.00 90.94 99 GLN A O 1
ATOM 779 N N . VAL A 1 100 ? 11.215 2.808 -17.803 1.00 94.12 100 VAL A N 1
ATOM 780 C CA . VAL A 1 100 ? 10.652 3.325 -19.058 1.00 94.12 100 VAL A CA 1
ATOM 781 C C . VAL A 1 100 ? 11.671 4.194 -19.800 1.00 94.12 100 VAL A C 1
ATOM 783 O O . VAL A 1 100 ? 11.928 3.934 -20.969 1.00 94.12 100 VAL A O 1
ATOM 786 N N . ARG A 1 101 ? 12.347 5.136 -19.128 1.00 92.19 101 ARG A N 1
ATOM 787 C CA . ARG A 1 101 ? 13.388 5.974 -19.766 1.00 92.19 101 ARG A CA 1
ATOM 788 C C . ARG A 1 101 ? 14.548 5.172 -20.351 1.00 92.19 101 ARG A C 1
ATOM 790 O O . ARG A 1 101 ? 15.076 5.526 -21.405 1.00 92.19 101 ARG A O 1
ATOM 797 N N . ILE A 1 102 ? 14.956 4.098 -19.673 1.00 91.75 102 ILE A N 1
ATOM 798 C CA . ILE A 1 102 ? 15.988 3.184 -20.182 1.00 91.75 102 ILE A CA 1
ATOM 799 C C . ILE A 1 102 ? 15.508 2.507 -21.471 1.00 91.75 102 ILE A C 1
ATOM 801 O O . ILE A 1 102 ? 16.273 2.417 -22.431 1.00 91.75 102 ILE A O 1
ATOM 805 N N . LEU A 1 103 ? 14.253 2.049 -21.507 1.00 91.81 103 LEU A N 1
ATOM 806 C CA . LEU A 1 103 ? 13.658 1.424 -22.694 1.00 91.81 103 LEU A CA 1
ATOM 807 C C . LEU A 1 103 ? 13.519 2.411 -23.861 1.00 91.81 103 LEU A C 1
ATOM 809 O O . LEU A 1 103 ? 13.765 2.026 -25.003 1.00 91.81 103 LEU A O 1
ATOM 813 N N . ASP A 1 104 ? 13.208 3.674 -23.570 1.00 90.19 104 ASP A N 1
ATOM 814 C CA . ASP A 1 104 ? 13.108 4.753 -24.561 1.00 90.19 104 ASP A CA 1
ATOM 815 C C . ASP A 1 104 ? 14.483 5.270 -25.038 1.00 90.19 104 ASP A C 1
ATOM 817 O O . ASP A 1 104 ? 14.572 6.067 -25.974 1.00 90.19 104 ASP A O 1
ATOM 821 N N . GLY A 1 105 ? 15.582 4.787 -24.444 1.00 81.31 105 GLY A N 1
ATOM 822 C CA . GLY A 1 105 ? 16.948 5.131 -24.843 1.00 81.31 105 GLY A CA 1
ATOM 823 C C . GLY A 1 105 ? 17.382 6.549 -24.454 1.00 81.31 105 GLY A C 1
ATOM 824 O O . GLY A 1 105 ? 18.336 7.074 -25.033 1.00 81.31 105 GLY A O 1
ATOM 825 N N . GLU A 1 106 ? 16.699 7.176 -23.492 1.00 75.19 106 GLU A N 1
ATOM 826 C CA . GLU A 1 106 ? 16.984 8.545 -23.044 1.00 75.19 106 GLU A CA 1
ATOM 827 C C . GLU A 1 106 ? 18.163 8.629 -22.053 1.00 75.19 106 GLU A C 1
ATOM 829 O O . GLU A 1 106 ? 18.810 9.669 -21.967 1.00 75.19 106 GLU A O 1
ATOM 834 N N . GLU A 1 107 ? 18.520 7.547 -21.347 1.00 59.09 107 GLU A N 1
ATOM 835 C CA . GLU A 1 107 ? 19.584 7.555 -20.316 1.00 59.09 107 GLU A CA 1
ATOM 836 C C . GLU A 1 107 ? 21.033 7.422 -20.854 1.00 59.09 107 GLU A C 1
ATOM 838 O O . GLU A 1 107 ? 21.936 7.006 -20.130 1.00 59.09 107 GLU A O 1
ATOM 843 N N . GLY A 1 108 ? 21.299 7.779 -22.114 1.00 59.91 108 GLY A N 1
ATOM 844 C CA . GLY A 1 108 ? 22.612 7.553 -22.744 1.00 59.91 108 GLY A CA 1
ATOM 845 C C . GLY A 1 108 ? 23.082 8.599 -23.756 1.00 59.91 108 GLY A C 1
ATOM 846 O O . GLY A 1 108 ? 23.969 8.290 -24.554 1.00 59.91 108 GLY A O 1
ATOM 847 N N . LYS A 1 109 ? 22.502 9.803 -23.756 1.00 47.88 109 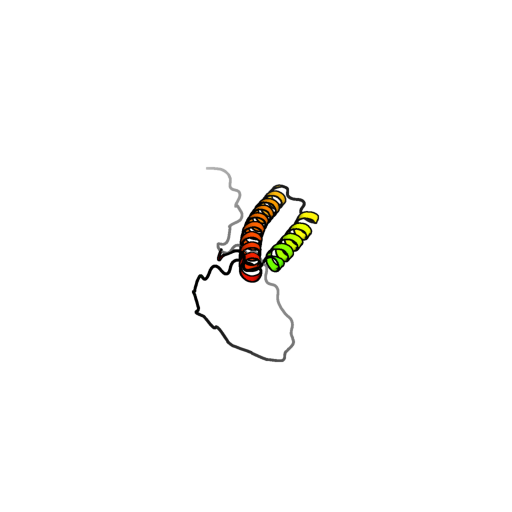LYS A N 1
ATOM 848 C CA . LYS A 1 109 ? 22.952 10.935 -24.582 1.00 47.88 109 LYS A CA 1
ATOM 849 C C . LYS A 1 109 ? 23.481 12.084 -23.738 1.00 47.88 109 LYS A C 1
ATOM 851 O O . LYS A 1 109 ? 22.911 12.321 -22.653 1.00 47.88 109 LYS A O 1
#

pLDDT: mean 70.14, std 25.77, range [29.38, 97.81]

Secondary structure (DSSP, 8-state):
-------PPP--TT----------------------------------PPPHHHHHHHHHHHHHHHHT---HHHHHHHHHHHHHHHHHHHHHHHHHHHHHHHHTT-TT-

Foldseek 3Di:
DDDDDDDDDDDDPPPDDDDDDDDDDDDDDDDDDDDDDDDDDDPDPPVPLDALVVLVVVLVVLVVVLVPDPDPVVNVVSVVVNVVSVVSNVVNVVVVVVVVCVVVVNPPD